Protein AF-A0A417WE99-F1 (afdb_monomer_lite)

Radius of gyration: 29.22 Å; chains: 1; bounding box: 62×30×75 Å

Sequence (100 aa):
MMDKRDKKIRRLEDERNQLMAENQELKYIINDIQSVNDIMREDIEKECAAECGCIVIEGSRTSAAYQDLVGILLANNYSVEVIPMDERRKLKIIIKESEV

Secondary structure (DSSP, 8-state):
---HHHHHHHHHHHHHHHHHHHHHHHHHHHHHHHHHHHHHHHHHHHHHHHEEEEEEEES-TT-HHHHHHHHHHHHTTEEEEEEEEGGGTEEEEEEEEPP-

Foldseek 3Di:
DQDPVNVVVVVVVVVVVVVVVVVVVVVVVVVVVVVVVVVVVVVVVLQVVQFPDKDKDFAAPPDVVNVVVVVVLVVVQWDWDWDQPDVRRMIMITTGHHDD

pLDDT: mean 87.37, std 9.95, range [54.38, 98.06]

Structure (mmCIF, N/CA/C/O backbone):
data_AF-A0A417WE99-F1
#
_entry.id   AF-A0A417WE99-F1
#
loop_
_atom_site.group_PDB
_atom_site.id
_atom_site.type_symbol
_atom_site.label_atom_id
_atom_site.label_alt_id
_atom_site.label_comp_id
_atom_site.label_asym_id
_atom_site.label_entity_id
_atom_site.label_seq_id
_atom_site.pdbx_PDB_ins_code
_atom_site.Cartn_x
_atom_site.Cartn_y
_atom_site.Cartn_z
_atom_site.occupancy
_atom_site.B_iso_or_equiv
_atom_site.auth_seq_id
_atom_site.auth_comp_id
_atom_site.auth_asym_id
_atom_site.auth_atom_id
_atom_site.pdbx_PDB_model_num
ATOM 1 N N . MET A 1 1 ? 36.874 19.397 -48.071 1.00 63.47 1 MET A N 1
ATOM 2 C CA . MET A 1 1 ? 35.394 19.389 -47.995 1.00 63.47 1 MET A CA 1
ATOM 3 C C . MET A 1 1 ? 35.013 18.116 -47.250 1.00 63.47 1 MET A C 1
ATOM 5 O O . MET A 1 1 ? 35.516 17.075 -47.638 1.00 63.47 1 MET A O 1
ATOM 9 N N . MET A 1 2 ? 34.260 18.189 -46.149 1.00 70.19 2 MET A N 1
ATOM 10 C CA . MET A 1 2 ? 33.936 17.000 -45.338 1.00 70.19 2 MET A CA 1
ATOM 11 C C . MET A 1 2 ? 32.949 16.103 -46.104 1.00 70.19 2 MET A C 1
ATOM 13 O O . MET A 1 2 ? 31.920 16.617 -46.563 1.00 70.19 2 MET A O 1
ATOM 17 N N . ASP A 1 3 ? 33.270 14.817 -46.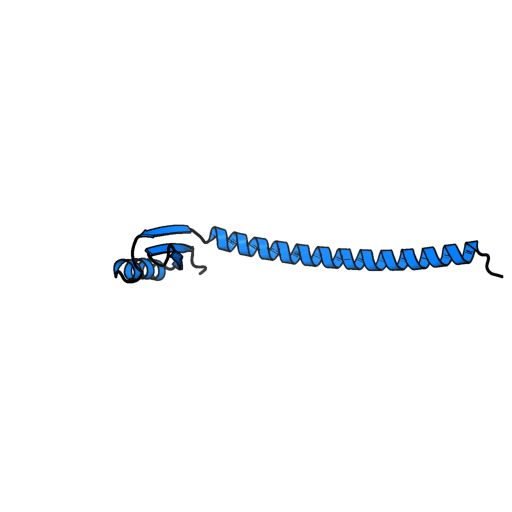274 1.00 86.81 3 ASP A N 1
ATOM 18 C CA . ASP A 1 3 ? 32.493 13.897 -47.111 1.00 86.81 3 ASP A CA 1
ATOM 19 C C . ASP A 1 3 ? 31.092 13.651 -46.513 1.00 86.81 3 ASP A C 1
ATOM 21 O O . ASP A 1 3 ? 30.864 13.766 -45.303 1.00 86.81 3 ASP A O 1
ATOM 25 N N . LYS A 1 4 ? 30.107 13.321 -47.358 1.00 89.31 4 LYS A N 1
ATOM 26 C CA . LYS A 1 4 ? 28.744 12.982 -46.912 1.00 89.31 4 LYS A CA 1
ATOM 27 C C . LYS A 1 4 ? 28.758 11.832 -45.903 1.00 89.31 4 LYS A C 1
ATOM 29 O O . LYS A 1 4 ? 27.914 11.813 -45.004 1.00 89.31 4 LYS A O 1
ATOM 34 N N . ARG A 1 5 ? 29.713 10.905 -46.036 1.00 90.38 5 ARG A N 1
ATOM 35 C CA . ARG A 1 5 ? 29.932 9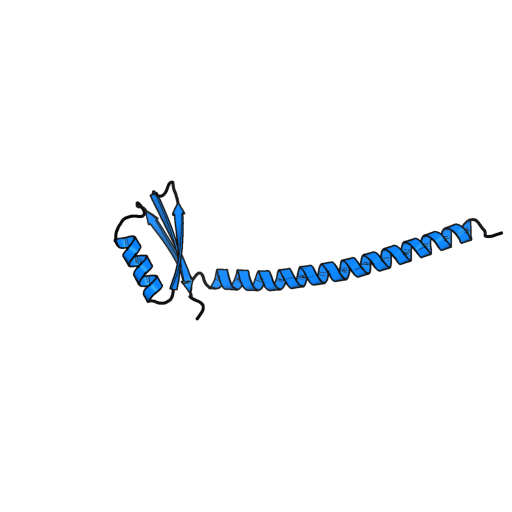.805 -45.096 1.00 90.38 5 ARG A CA 1
ATOM 36 C C . ARG A 1 5 ? 30.367 10.314 -43.722 1.00 90.38 5 ARG A C 1
ATOM 38 O O . ARG A 1 5 ? 29.725 9.964 -42.736 1.00 90.38 5 ARG A O 1
ATOM 45 N N . ASP A 1 6 ? 31.346 11.211 -43.664 1.00 92.50 6 ASP A N 1
ATOM 46 C CA . ASP A 1 6 ? 31.869 11.774 -42.410 1.00 92.50 6 ASP A CA 1
ATOM 47 C C . ASP A 1 6 ? 30.799 12.557 -41.636 1.00 92.50 6 ASP A C 1
ATOM 49 O O . ASP A 1 6 ? 30.666 12.428 -40.421 1.00 92.50 6 ASP A O 1
ATOM 53 N N . LYS A 1 7 ? 29.953 13.318 -42.345 1.00 93.12 7 LYS A N 1
ATOM 54 C CA . LYS A 1 7 ? 28.808 14.020 -41.734 1.00 93.12 7 LYS A CA 1
ATOM 55 C C . LYS A 1 7 ? 27.747 13.070 -41.180 1.00 93.12 7 LYS A C 1
ATOM 57 O O . LYS A 1 7 ? 26.997 13.442 -40.277 1.00 93.12 7 LYS A O 1
ATOM 62 N N . LYS A 1 8 ? 27.609 11.875 -41.761 1.00 94.44 8 LYS A N 1
ATOM 63 C CA . LYS A 1 8 ? 26.677 10.855 -41.269 1.00 94.44 8 LYS A CA 1
ATOM 64 C C . LYS A 1 8 ? 27.253 10.136 -40.051 1.00 94.44 8 LYS A C 1
ATOM 66 O O . LYS A 1 8 ? 26.518 9.953 -39.092 1.00 94.44 8 LYS A O 1
ATOM 71 N N . ILE A 1 9 ? 28.546 9.809 -40.072 1.00 95.50 9 ILE A N 1
ATOM 72 C CA . ILE A 1 9 ? 29.259 9.207 -38.937 1.00 95.50 9 ILE A CA 1
ATOM 73 C C . ILE A 1 9 ? 29.149 10.110 -37.709 1.00 95.50 9 ILE A C 1
ATOM 75 O O . ILE A 1 9 ? 28.658 9.661 -36.682 1.00 95.50 9 ILE A O 1
ATOM 79 N N . ARG A 1 10 ? 29.468 11.401 -37.850 1.00 95.19 10 ARG A N 1
ATOM 80 C CA . ARG A 1 10 ? 29.421 12.344 -36.726 1.00 95.19 10 ARG A CA 1
ATOM 81 C C . ARG A 1 10 ? 28.031 12.457 -36.090 1.00 95.19 10 ARG A C 1
ATOM 83 O O . ARG A 1 10 ? 27.911 12.418 -34.876 1.00 95.19 10 ARG A O 1
ATOM 90 N N . ARG A 1 11 ? 26.970 12.523 -36.905 1.00 95.94 11 ARG A N 1
ATOM 91 C CA . ARG A 1 11 ? 25.588 12.554 -36.391 1.00 95.94 11 ARG A CA 1
ATOM 92 C C . ARG A 1 11 ? 25.217 11.287 -35.626 1.00 95.94 11 ARG A C 1
ATOM 94 O O . ARG A 1 11 ? 24.586 11.386 -34.585 1.00 95.94 11 ARG A O 1
ATOM 101 N N . LEU A 1 12 ? 25.614 10.120 -36.134 1.00 96.38 12 LEU A N 1
ATOM 102 C CA . LEU A 1 12 ? 25.360 8.846 -35.458 1.00 96.38 12 LEU A CA 1
ATOM 103 C C . LEU A 1 12 ? 26.158 8.725 -34.155 1.00 96.38 12 LEU A C 1
ATOM 105 O O . LEU A 1 12 ? 25.673 8.130 -33.200 1.00 96.38 12 LEU A O 1
ATOM 109 N N . GLU A 1 13 ? 27.369 9.279 -34.098 1.00 96.75 13 GLU A N 1
ATOM 110 C CA . GLU A 1 13 ? 28.157 9.335 -32.865 1.00 96.75 13 GLU A CA 1
ATOM 111 C C . GLU A 1 13 ? 27.505 10.239 -31.818 1.00 96.75 13 GLU A C 1
ATOM 113 O O . GLU A 1 13 ? 27.392 9.825 -30.665 1.00 96.75 13 GLU A O 1
ATOM 118 N N . ASP A 1 14 ? 27.030 11.419 -32.222 1.00 97.12 14 ASP A N 1
ATOM 119 C CA . ASP A 1 14 ? 26.326 12.354 -31.341 1.00 97.12 14 ASP A CA 1
ATOM 120 C C . ASP A 1 14 ? 25.027 11.731 -30.800 1.00 97.12 14 ASP A C 1
ATOM 122 O O . ASP A 1 14 ? 24.799 11.728 -29.591 1.00 97.12 14 ASP A O 1
ATOM 126 N N . GLU A 1 15 ? 24.221 11.119 -31.673 1.00 97.44 15 GLU A N 1
ATOM 127 C CA . GLU A 1 15 ? 22.971 10.443 -31.304 1.00 97.44 15 GLU A CA 1
ATOM 128 C C . GLU A 1 15 ? 23.228 9.238 -30.387 1.00 97.44 15 GLU A C 1
ATOM 130 O O . GLU A 1 15 ? 22.570 9.077 -29.363 1.00 97.44 15 GLU A O 1
ATOM 135 N N . ARG A 1 16 ? 24.251 8.424 -30.678 1.00 97.75 16 ARG A N 1
ATOM 136 C CA . ARG A 1 16 ? 24.651 7.311 -29.805 1.00 97.75 16 ARG A CA 1
A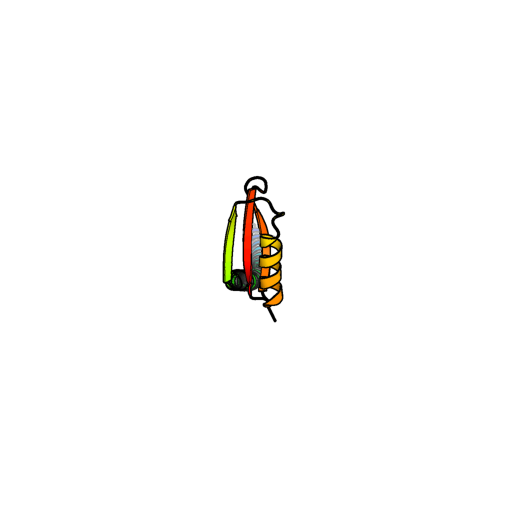TOM 137 C C . ARG A 1 16 ? 25.079 7.810 -28.429 1.00 97.75 16 ARG A C 1
ATOM 139 O O . ARG A 1 16 ? 24.763 7.166 -27.433 1.00 97.75 16 ARG A O 1
ATOM 146 N N . ASN A 1 17 ? 25.809 8.920 -28.355 1.00 97.88 17 ASN A N 1
ATOM 147 C CA . ASN A 1 17 ? 26.248 9.487 -27.081 1.00 97.88 17 ASN A CA 1
ATOM 148 C C . ASN A 1 17 ? 25.071 10.033 -26.265 1.00 97.88 17 ASN A C 1
ATOM 150 O O . ASN A 1 17 ? 25.021 9.787 -25.062 1.00 97.88 17 ASN A O 1
ATOM 154 N N . GLN A 1 18 ? 24.113 10.700 -26.913 1.00 97.94 18 GLN A N 1
ATOM 155 C CA . GLN A 1 18 ? 22.870 11.141 -26.273 1.00 97.94 18 GLN A CA 1
ATOM 156 C C . GLN A 1 18 ? 22.069 9.951 -25.742 1.00 97.94 18 GLN A C 1
ATOM 158 O O . GLN A 1 18 ? 21.760 9.906 -24.555 1.00 97.94 18 GLN A O 1
ATOM 163 N N . LEU A 1 19 ? 21.846 8.933 -26.577 1.00 97.88 19 LEU A N 1
ATOM 164 C CA . LEU A 1 19 ? 21.129 7.725 -26.173 1.00 97.88 19 LEU A CA 1
ATOM 165 C C . LEU A 1 19 ? 21.826 6.991 -25.022 1.00 97.88 19 LEU A C 1
ATOM 167 O O . LEU A 1 19 ? 21.153 6.458 -24.147 1.00 97.88 19 LEU A O 1
ATOM 171 N N . MET A 1 20 ? 23.162 6.954 -24.986 1.00 97.88 20 MET A N 1
ATOM 172 C CA . MET A 1 20 ? 23.888 6.369 -23.852 1.00 97.88 20 MET A CA 1
ATOM 173 C C . MET A 1 20 ? 23.690 7.167 -22.560 1.00 97.88 20 MET A C 1
ATOM 175 O O . MET A 1 20 ? 23.555 6.554 -21.504 1.00 97.88 20 MET A O 1
ATOM 179 N N . ALA A 1 21 ? 23.672 8.500 -22.635 1.00 97.50 21 ALA A N 1
ATOM 180 C CA . ALA A 1 21 ? 23.425 9.351 -21.474 1.00 97.50 21 ALA A CA 1
ATOM 181 C C . ALA A 1 21 ? 21.997 9.155 -20.942 1.00 97.50 21 ALA A C 1
ATOM 183 O O . ALA A 1 21 ? 21.825 8.843 -19.766 1.00 97.50 21 ALA A O 1
ATOM 184 N N . GLU A 1 22 ? 20.993 9.210 -21.821 1.00 97.81 22 GLU A N 1
ATOM 185 C CA . GLU A 1 22 ? 19.590 8.963 -21.464 1.00 97.81 22 GLU A CA 1
ATOM 186 C C . GLU A 1 22 ? 19.394 7.558 -20.880 1.00 97.81 22 GLU A C 1
ATOM 188 O O . GLU A 1 22 ? 18.721 7.380 -19.868 1.00 97.81 22 GLU A O 1
ATOM 193 N N . ASN A 1 23 ? 20.026 6.536 -21.468 1.00 97.94 23 ASN A N 1
ATOM 194 C CA . ASN A 1 23 ? 19.940 5.169 -20.956 1.00 97.94 23 ASN A CA 1
ATOM 195 C C . ASN A 1 23 ? 20.539 5.045 -19.549 1.00 97.94 23 ASN A C 1
ATOM 197 O O . ASN A 1 23 ? 20.026 4.295 -18.718 1.00 97.94 23 ASN A O 1
ATOM 201 N N . GLN A 1 24 ? 21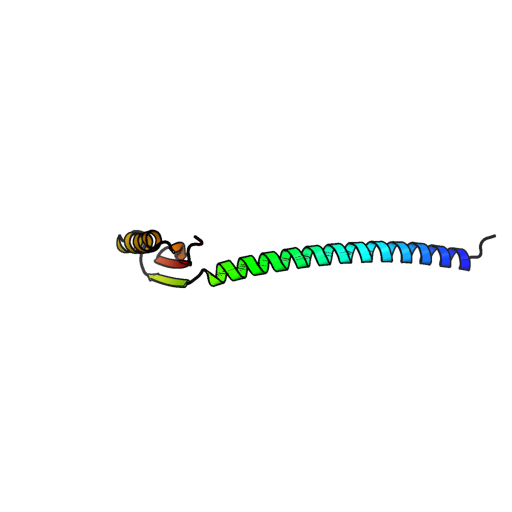.616 5.780 -19.273 1.00 97.75 24 GLN A N 1
ATOM 202 C CA . GLN A 1 24 ? 22.237 5.795 -17.957 1.00 97.75 24 GLN A CA 1
ATOM 203 C C . GLN A 1 24 ? 21.333 6.477 -16.921 1.00 97.75 24 GLN A C 1
ATOM 205 O O . GLN A 1 24 ? 21.158 5.935 -15.832 1.00 97.75 24 GLN A O 1
ATOM 210 N N . GLU A 1 25 ? 20.712 7.606 -17.264 1.00 97.56 25 GLU A N 1
ATOM 211 C CA . GLU A 1 25 ? 19.726 8.271 -16.402 1.00 97.56 25 GLU A CA 1
ATOM 212 C C . GLU A 1 25 ? 18.515 7.375 -16.121 1.00 97.56 25 GLU A C 1
ATOM 214 O O . GLU A 1 25 ? 18.120 7.211 -14.968 1.00 97.56 25 GLU A O 1
ATOM 219 N N . LEU A 1 26 ? 17.980 6.707 -17.147 1.00 98.06 26 LEU A N 1
ATOM 220 C CA . LEU A 1 26 ? 16.866 5.770 -16.985 1.00 98.06 26 LEU A CA 1
ATOM 221 C C . LEU A 1 26 ? 17.210 4.615 -16.038 1.00 98.06 26 LEU A C 1
ATOM 223 O O . LEU A 1 26 ? 16.364 4.207 -15.245 1.00 98.06 26 LEU A O 1
ATOM 227 N N . LYS A 1 27 ? 18.446 4.101 -16.071 1.00 97.75 27 LYS A N 1
ATOM 228 C CA . LYS A 1 27 ? 18.893 3.074 -15.116 1.00 97.75 27 LYS A CA 1
ATOM 229 C C . LYS A 1 27 ? 18.899 3.583 -13.678 1.00 97.75 27 LYS A C 1
ATOM 231 O O . LYS A 1 27 ? 18.497 2.837 -12.791 1.00 97.75 27 LYS A O 1
ATOM 236 N N . TYR A 1 28 ? 19.328 4.825 -13.443 1.00 97.44 28 TYR A N 1
ATOM 237 C CA . TYR A 1 28 ? 19.267 5.418 -12.105 1.00 97.44 28 TYR A CA 1
ATOM 238 C C . TYR A 1 28 ? 17.822 5.549 -11.620 1.00 97.44 28 TYR A C 1
ATOM 240 O O . TYR A 1 28 ? 17.511 5.089 -10.528 1.00 97.44 28 TYR A O 1
ATOM 248 N N . ILE A 1 29 ? 16.925 6.052 -12.470 1.00 97.25 29 ILE A N 1
ATOM 249 C CA . ILE A 1 29 ? 15.500 6.186 -12.136 1.00 97.25 29 ILE A CA 1
ATOM 250 C C . ILE A 1 29 ? 14.874 4.823 -11.810 1.00 97.25 29 ILE A C 1
ATOM 252 O O . ILE A 1 29 ? 14.116 4.703 -10.851 1.00 97.25 29 ILE A O 1
ATOM 256 N N . ILE A 1 30 ? 15.197 3.778 -12.579 1.00 97.56 30 ILE A N 1
ATOM 25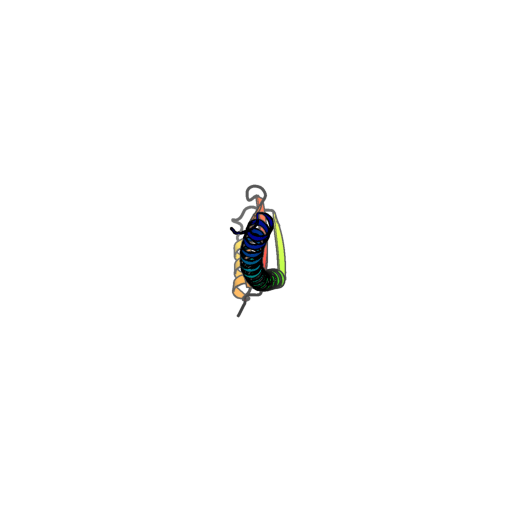7 C CA . ILE A 1 30 ? 14.709 2.418 -12.309 1.00 97.56 30 ILE A CA 1
ATOM 258 C C . ILE A 1 30 ? 15.200 1.918 -10.948 1.00 97.56 30 ILE A C 1
ATOM 260 O O . ILE A 1 30 ? 14.404 1.354 -10.200 1.00 97.56 30 ILE A O 1
ATOM 264 N N . ASN A 1 31 ? 16.473 2.137 -10.616 1.00 97.00 31 ASN A N 1
ATOM 265 C CA . ASN A 1 31 ? 17.020 1.724 -9.324 1.00 97.00 31 ASN A CA 1
ATOM 266 C C . ASN A 1 31 ? 16.335 2.454 -8.159 1.00 97.00 31 ASN A C 1
ATOM 268 O O . ASN A 1 31 ? 16.008 1.826 -7.150 1.00 97.00 31 ASN A O 1
ATOM 272 N N . ASP A 1 32 ? 16.069 3.753 -8.306 1.00 96.38 32 ASP A N 1
ATOM 273 C CA . ASP A 1 32 ? 15.365 4.536 -7.287 1.00 96.38 32 ASP A CA 1
ATOM 274 C C . ASP A 1 32 ? 13.930 4.026 -7.096 1.00 96.38 32 ASP A C 1
ATOM 276 O O . ASP A 1 32 ? 13.490 3.802 -5.968 1.00 96.38 32 ASP A O 1
ATOM 280 N N . ILE A 1 33 ? 13.213 3.757 -8.194 1.00 96.12 33 ILE A N 1
ATOM 281 C CA . ILE A 1 33 ? 11.856 3.193 -8.153 1.00 96.12 33 ILE A CA 1
ATOM 282 C C . ILE A 1 33 ? 11.850 1.818 -7.479 1.00 96.12 33 ILE A C 1
ATOM 284 O O . ILE A 1 33 ? 10.973 1.547 -6.662 1.00 96.12 33 ILE A O 1
ATOM 288 N N . GLN A 1 34 ? 12.813 0.952 -7.801 1.00 95.12 34 GLN A N 1
ATOM 289 C CA . GLN A 1 34 ? 12.936 -0.367 -7.174 1.00 95.12 34 GLN A CA 1
ATOM 290 C C . GLN A 1 34 ? 13.167 -0.245 -5.669 1.00 95.12 34 GLN A C 1
ATOM 292 O O . GLN A 1 34 ? 12.486 -0.912 -4.898 1.00 95.12 34 GLN A O 1
ATOM 297 N N . SER A 1 35 ? 14.041 0.672 -5.260 1.00 94.06 35 SER A N 1
ATOM 298 C CA . SER A 1 35 ? 14.344 0.916 -3.849 1.00 94.06 35 SER A CA 1
ATOM 299 C C . SER A 1 35 ? 13.109 1.395 -3.080 1.00 94.06 35 SER A C 1
ATOM 301 O O . SER A 1 35 ? 12.812 0.887 -2.002 1.00 94.06 35 SER A O 1
ATOM 303 N N . VAL A 1 36 ? 12.340 2.331 -3.650 1.00 92.75 36 VAL A N 1
ATOM 304 C CA . VAL A 1 36 ? 11.072 2.790 -3.057 1.00 92.75 36 VAL A CA 1
ATOM 305 C C . VAL A 1 36 ? 10.056 1.652 -2.984 1.00 92.75 36 VAL A C 1
ATOM 307 O O . VAL A 1 36 ? 9.384 1.493 -1.969 1.00 92.75 36 VAL A O 1
ATOM 310 N N . ASN A 1 37 ? 9.949 0.841 -4.035 1.00 91.50 37 ASN A N 1
ATOM 311 C CA . ASN A 1 37 ? 9.020 -0.282 -4.076 1.00 91.50 37 ASN A CA 1
ATOM 312 C C . ASN A 1 37 ? 9.349 -1.359 -3.029 1.00 91.50 37 ASN A C 1
ATOM 314 O O . ASN A 1 37 ? 8.429 -1.931 -2.449 1.00 91.50 37 ASN A O 1
ATOM 318 N N . ASP A 1 38 ? 10.630 -1.621 -2.771 1.00 91.56 38 ASP A N 1
ATOM 319 C CA . ASP A 1 38 ? 11.051 -2.581 -1.749 1.00 91.56 38 ASP A CA 1
ATOM 320 C C . ASP A 1 38 ? 10.706 -2.086 -0.336 1.00 91.56 38 ASP A C 1
ATOM 322 O O . ASP A 1 38 ? 10.148 -2.850 0.450 1.00 91.56 38 ASP A O 1
ATOM 326 N N . ILE A 1 39 ? 10.922 -0.796 -0.046 1.00 88.31 39 ILE A N 1
ATOM 327 C CA . ILE A 1 39 ? 10.515 -0.173 1.228 1.00 88.31 39 ILE A CA 1
ATOM 328 C C . ILE A 1 39 ? 8.995 -0.258 1.404 1.00 88.31 39 ILE A C 1
ATOM 330 O O . ILE A 1 39 ? 8.504 -0.727 2.427 1.00 88.31 39 ILE A O 1
ATOM 334 N N . MET A 1 40 ? 8.233 0.141 0.381 1.00 87.56 40 MET A N 1
ATOM 335 C CA . MET A 1 40 ? 6.771 0.088 0.440 1.00 87.56 40 MET A CA 1
ATOM 336 C C . MET A 1 40 ? 6.248 -1.339 0.616 1.00 87.56 40 MET A C 1
ATOM 338 O O . MET A 1 40 ? 5.246 -1.542 1.297 1.00 87.56 40 MET A O 1
ATOM 342 N N . ARG A 1 41 ? 6.896 -2.333 -0.003 1.00 86.69 41 ARG A N 1
ATOM 343 C CA . ARG A 1 41 ? 6.522 -3.737 0.180 1.00 86.69 41 ARG A CA 1
ATOM 344 C C . ARG A 1 41 ? 6.728 -4.171 1.626 1.00 86.69 41 ARG A C 1
ATOM 346 O O . ARG A 1 41 ? 5.832 -4.809 2.163 1.00 86.69 41 ARG A O 1
ATOM 353 N N . GLU A 1 42 ? 7.856 -3.822 2.238 1.00 83.88 42 GLU A N 1
ATOM 354 C CA . GLU A 1 42 ? 8.124 -4.148 3.642 1.00 83.88 42 GLU A CA 1
ATOM 355 C C . GLU A 1 42 ? 7.060 -3.540 4.569 1.00 83.88 42 GLU A C 1
ATOM 357 O O . GLU A 1 42 ? 6.534 -4.237 5.436 1.00 83.88 42 GLU A O 1
ATOM 362 N N . ASP A 1 43 ? 6.683 -2.280 4.348 1.00 82.69 43 ASP A N 1
ATOM 363 C CA . ASP A 1 43 ? 5.640 -1.612 5.135 1.00 82.69 43 ASP A CA 1
ATOM 364 C C . ASP A 1 43 ? 4.268 -2.286 4.965 1.00 82.69 43 ASP A C 1
ATOM 366 O O . ASP A 1 43 ? 3.555 -2.512 5.942 1.00 82.69 43 ASP A O 1
ATOM 370 N N . ILE A 1 44 ? 3.903 -2.668 3.735 1.00 79.25 44 ILE A N 1
ATOM 371 C CA . ILE A 1 44 ? 2.656 -3.403 3.465 1.00 79.25 44 ILE A CA 1
ATOM 372 C C . ILE A 1 44 ? 2.685 -4.787 4.121 1.00 79.25 44 ILE A C 1
ATOM 374 O O . ILE A 1 44 ? 1.687 -5.210 4.699 1.00 79.25 44 ILE A O 1
ATOM 378 N N . GLU A 1 45 ? 3.805 -5.506 4.035 1.00 77.56 45 GLU A N 1
ATOM 379 C CA . GLU A 1 45 ? 3.957 -6.825 4.651 1.00 77.56 45 GLU A CA 1
ATOM 380 C C . GLU A 1 45 ? 3.853 -6.743 6.178 1.00 77.56 45 GLU A C 1
ATOM 382 O O . GLU A 1 45 ? 3.184 -7.588 6.773 1.00 77.56 45 GLU A O 1
ATOM 387 N N . LYS A 1 46 ? 4.426 -5.707 6.806 1.00 77.75 46 LYS A N 1
ATOM 388 C CA . LYS A 1 46 ? 4.259 -5.432 8.242 1.00 77.75 46 LYS A CA 1
ATOM 389 C C . LYS A 1 46 ? 2.808 -5.136 8.602 1.00 77.75 46 LYS A C 1
ATOM 391 O O . LYS A 1 46 ? 2.280 -5.759 9.516 1.00 77.75 46 LYS A O 1
ATOM 396 N N . GLU A 1 47 ? 2.142 -4.261 7.853 1.00 77.44 47 GLU A N 1
ATOM 397 C CA . GLU A 1 47 ? 0.733 -3.920 8.084 1.00 77.44 47 GLU A CA 1
ATOM 398 C C . GLU A 1 47 ? -0.182 -5.152 7.937 1.00 77.44 47 GLU A C 1
ATOM 400 O O . GLU A 1 47 ? -1.095 -5.361 8.736 1.00 77.44 47 GLU A O 1
ATOM 405 N N . CYS A 1 48 ? 0.078 -6.006 6.940 1.00 70.75 48 CYS A N 1
ATOM 406 C CA . CYS A 1 48 ? -0.643 -7.265 6.758 1.00 70.75 48 CYS A CA 1
ATOM 407 C C . CYS A 1 48 ? -0.339 -8.281 7.865 1.00 70.75 48 CYS A C 1
ATOM 409 O O . CYS A 1 48 ? -1.247 -8.992 8.289 1.00 70.75 48 CYS A O 1
ATOM 411 N N . ALA A 1 49 ? 0.910 -8.368 8.328 1.00 68.31 49 ALA A N 1
ATOM 412 C CA . ALA A 1 49 ? 1.291 -9.242 9.435 1.00 68.31 49 ALA A CA 1
ATOM 413 C C . ALA A 1 49 ? 0.702 -8.774 10.774 1.00 68.31 49 ALA A C 1
ATOM 415 O O . ALA A 1 49 ? 0.414 -9.606 11.631 1.00 68.31 49 ALA A O 1
ATOM 416 N N . ALA A 1 50 ? 0.487 -7.465 10.938 1.00 80.12 50 ALA A N 1
ATOM 417 C CA . ALA A 1 50 ? -0.129 -6.906 12.129 1.00 80.12 50 ALA A CA 1
ATOM 418 C C . ALA A 1 50 ? -1.600 -7.323 12.268 1.00 80.12 50 ALA A C 1
ATOM 420 O O . ALA A 1 50 ? -2.078 -7.424 13.394 1.00 80.12 50 ALA A O 1
ATOM 421 N N . GLU A 1 51 ? -2.329 -7.592 11.174 1.00 86.44 51 GLU A N 1
ATOM 422 C CA . GLU A 1 51 ? -3.712 -8.086 11.244 1.00 86.44 51 GLU A CA 1
ATOM 423 C C . GLU A 1 51 ? -3.765 -9.486 11.878 1.00 86.44 51 GLU A C 1
ATOM 425 O O . GLU A 1 51 ? -3.513 -10.507 11.239 1.00 86.44 51 GLU A O 1
ATOM 430 N N . CYS A 1 52 ? -4.153 -9.538 13.151 1.00 88.31 52 CYS A N 1
ATOM 431 C CA . CYS A 1 52 ? -4.246 -10.772 13.924 1.00 88.31 52 CYS A CA 1
ATOM 432 C C . CYS A 1 52 ? -5.683 -11.304 14.040 1.00 88.31 52 CYS A C 1
ATOM 434 O O . CYS A 1 52 ? -5.896 -12.428 14.501 1.00 88.31 52 CYS A O 1
ATOM 436 N N . GLY A 1 53 ? -6.689 -10.541 13.595 1.00 89.56 53 GLY A N 1
ATOM 437 C CA . GLY A 1 53 ? -8.065 -11.025 13.573 1.00 89.56 53 GLY A CA 1
ATOM 438 C C . GLY A 1 53 ? -9.052 -10.150 12.812 1.00 89.56 53 GLY A C 1
ATOM 439 O O . GLY A 1 53 ? -8.907 -8.935 12.710 1.00 89.56 53 GLY A O 1
ATOM 440 N N . CYS A 1 54 ? -10.124 -10.780 12.330 1.00 90.56 54 CYS A N 1
ATOM 441 C CA . CYS A 1 54 ? -11.244 -10.095 11.700 1.00 90.56 54 CYS A CA 1
ATOM 442 C C . CYS A 1 54 ? -12.576 -10.653 12.207 1.00 90.56 54 CYS A C 1
ATOM 444 O O . CYS A 1 54 ? -12.800 -11.864 12.209 1.00 90.56 54 CYS A O 1
ATOM 446 N N . ILE A 1 55 ? -13.478 -9.760 12.615 1.00 89.06 55 ILE A N 1
ATOM 447 C CA . ILE A 1 55 ? -14.821 -10.104 13.080 1.00 89.06 55 ILE A CA 1
ATOM 448 C C . ILE A 1 55 ? -15.836 -9.326 12.245 1.00 89.06 55 ILE A C 1
ATOM 450 O O . ILE A 1 55 ? -15.754 -8.104 12.138 1.00 89.06 55 ILE A O 1
ATOM 454 N N . VAL A 1 56 ? -16.819 -10.025 11.676 1.00 88.56 56 VAL A N 1
ATOM 455 C CA . VAL A 1 56 ? -17.983 -9.404 11.032 1.00 88.56 56 VAL A CA 1
ATOM 456 C C . VAL A 1 56 ? -19.204 -9.671 11.893 1.00 88.56 56 VAL A C 1
ATOM 458 O O . VAL A 1 56 ? -19.544 -10.822 12.152 1.00 88.56 56 VAL A O 1
ATOM 461 N N . ILE A 1 57 ? -19.859 -8.605 12.335 1.00 82.88 57 ILE A N 1
ATOM 462 C CA . ILE A 1 57 ? -21.031 -8.680 13.204 1.00 82.88 57 ILE A CA 1
ATOM 463 C C . ILE A 1 57 ? -22.221 -8.062 12.474 1.00 82.88 57 ILE A C 1
ATOM 465 O O . ILE A 1 57 ? -22.107 -6.994 11.864 1.00 82.88 57 ILE A O 1
ATOM 469 N N . GLU A 1 58 ? -23.363 -8.740 12.539 1.00 83.06 58 GLU A N 1
ATOM 470 C CA . GLU A 1 58 ? -24.640 -8.224 12.052 1.00 83.06 58 GLU A CA 1
ATOM 471 C C . GLU A 1 58 ? -25.340 -7.400 13.144 1.00 83.06 58 GLU A C 1
ATOM 473 O O . GLU A 1 58 ? -25.439 -7.818 14.296 1.00 83.06 58 GLU A O 1
ATOM 478 N N . GLY A 1 59 ? -25.835 -6.215 12.788 1.00 71.50 59 GLY A N 1
ATOM 479 C CA . GLY A 1 59 ? -26.530 -5.295 13.689 1.00 71.50 59 GLY A CA 1
ATOM 480 C C . GLY A 1 59 ? -26.075 -3.838 13.537 1.00 71.50 59 GLY A C 1
ATOM 481 O O . GLY A 1 59 ? -25.033 -3.535 12.960 1.00 71.50 59 GLY A O 1
ATOM 482 N N . SER A 1 60 ? -26.872 -2.899 14.055 1.00 63.75 60 SER A N 1
ATOM 483 C CA . SER A 1 60 ? -26.571 -1.462 13.982 1.00 63.75 60 SER A CA 1
ATOM 484 C C . SER A 1 60 ? -25.474 -1.040 14.970 1.00 63.75 60 SER A C 1
ATOM 486 O O . SER A 1 60 ? -25.514 -1.460 16.124 1.00 63.75 60 SER A O 1
ATOM 488 N N . ARG A 1 61 ? -24.592 -0.115 14.552 1.00 61.38 61 ARG A N 1
ATOM 489 C CA . ARG A 1 61 ? -23.436 0.497 15.271 1.00 61.38 61 ARG A CA 1
ATOM 490 C C . ARG A 1 61 ? -23.604 0.923 16.741 1.00 61.38 61 ARG A C 1
ATOM 492 O O . ARG A 1 61 ? -22.617 1.306 17.355 1.00 61.38 61 ARG A O 1
ATOM 499 N N . THR A 1 62 ? -24.807 0.909 17.298 1.00 60.44 62 THR A N 1
ATOM 500 C CA . THR A 1 62 ? -25.150 1.539 18.581 1.00 60.44 62 THR A CA 1
ATOM 501 C C . THR A 1 62 ? -25.436 0.564 19.722 1.00 60.44 62 THR A C 1
ATOM 503 O O . THR A 1 62 ? -25.839 1.016 20.790 1.00 60.44 62 THR A O 1
ATOM 506 N N . SER A 1 63 ? -25.255 -0.752 19.558 1.00 68.69 63 SER A N 1
ATOM 507 C CA . SER A 1 63 ? -25.383 -1.653 20.716 1.00 68.69 63 SER A CA 1
ATOM 508 C C . SER A 1 63 ? -24.162 -1.543 21.632 1.00 68.69 63 SER A C 1
ATOM 510 O O . SER A 1 63 ? -23.038 -1.604 21.136 1.00 68.69 63 SER A O 1
ATOM 512 N N . ALA A 1 64 ? -24.377 -1.448 22.948 1.00 76.19 64 ALA A N 1
ATOM 513 C CA . ALA A 1 64 ? -23.322 -1.378 23.970 1.00 76.19 64 ALA A CA 1
ATOM 514 C C . ALA A 1 64 ? -22.232 -2.452 23.789 1.00 76.19 64 ALA A C 1
ATOM 516 O O . ALA A 1 64 ? -21.050 -2.148 23.881 1.00 76.19 64 ALA A O 1
ATOM 517 N N . ALA A 1 65 ? -22.621 -3.658 23.360 1.00 75.25 65 ALA A N 1
ATOM 518 C CA . ALA A 1 65 ? -21.702 -4.756 23.068 1.00 75.25 65 ALA A CA 1
ATOM 519 C C . ALA A 1 65 ? -20.582 -4.404 22.062 1.00 75.25 65 ALA A C 1
ATOM 521 O O . ALA A 1 65 ? -19.480 -4.935 22.168 1.00 75.25 65 ALA A O 1
ATOM 522 N N . TYR A 1 66 ? -20.827 -3.495 21.105 1.00 77.56 66 TYR A N 1
ATOM 523 C CA . TYR A 1 66 ? -19.787 -3.027 20.177 1.00 77.56 66 TYR A CA 1
ATOM 524 C C . TYR A 1 66 ? -18.757 -2.151 20.877 1.00 77.56 66 TYR A C 1
ATOM 526 O O . TYR A 1 66 ? -17.559 -2.297 20.643 1.00 77.56 66 TYR A O 1
ATOM 534 N N . GLN A 1 67 ? -19.234 -1.225 21.709 1.00 81.12 67 GLN A N 1
ATOM 535 C CA . GLN A 1 67 ? -18.368 -0.330 22.467 1.00 81.12 67 GLN A CA 1
ATOM 536 C C . GLN A 1 67 ? -17.542 -1.123 23.476 1.00 81.12 67 GLN A C 1
ATOM 538 O O . GLN A 1 67 ? -16.347 -0.872 23.589 1.00 81.12 67 GLN A O 1
ATOM 543 N N . ASP A 1 68 ? -18.147 -2.123 24.119 1.00 88.00 68 ASP A N 1
ATOM 544 C CA . ASP A 1 68 ? -17.461 -3.009 25.056 1.00 88.00 68 ASP A CA 1
ATOM 545 C C . ASP A 1 68 ? -16.373 -3.828 24.353 1.00 88.00 68 ASP A C 1
ATOM 547 O O . ASP A 1 68 ? -15.236 -3.849 24.813 1.00 88.00 68 ASP A O 1
ATOM 551 N N . LEU A 1 69 ? -16.675 -4.446 23.202 1.00 87.56 69 LEU A N 1
ATOM 552 C CA . LEU A 1 69 ? -15.690 -5.220 22.439 1.00 87.56 69 LEU A CA 1
ATOM 553 C C . LEU A 1 69 ? -14.498 -4.356 22.002 1.00 87.56 69 LEU A C 1
ATOM 555 O O . LEU A 1 69 ? -13.350 -4.735 22.226 1.00 87.56 69 LEU A O 1
ATOM 559 N N . VAL A 1 70 ? -14.760 -3.191 21.402 1.00 88.75 70 VAL A N 1
ATOM 560 C CA . VAL A 1 70 ? -13.696 -2.266 20.978 1.00 88.75 70 VAL A CA 1
ATOM 561 C C . VAL A 1 70 ? -12.911 -1.762 22.191 1.00 88.75 70 VAL A C 1
ATOM 563 O O . VAL A 1 70 ? -11.685 -1.731 22.152 1.00 88.75 70 VAL A O 1
ATOM 566 N N . GLY A 1 71 ? -13.594 -1.427 23.286 1.00 91.06 71 GLY A N 1
ATOM 567 C CA . GLY A 1 71 ? -12.966 -0.990 24.530 1.00 91.06 71 GLY A CA 1
ATOM 568 C C . GLY A 1 71 ? -12.047 -2.050 25.137 1.00 91.06 71 GLY A C 1
ATOM 569 O O . GLY A 1 71 ? -10.934 -1.724 25.540 1.00 91.06 71 GLY A O 1
ATOM 570 N N . ILE A 1 72 ? -12.467 -3.319 25.149 1.00 93.06 72 ILE A N 1
ATOM 571 C CA . ILE A 1 72 ? -11.653 -4.447 25.623 1.00 93.06 72 ILE A CA 1
ATOM 572 C C . ILE A 1 72 ? -10.404 -4.613 24.755 1.00 93.06 72 ILE A C 1
ATOM 574 O O . ILE A 1 72 ? -9.313 -4.766 25.298 1.00 93.06 72 ILE A O 1
ATOM 578 N N . LEU A 1 73 ? -10.539 -4.574 23.427 1.00 92.31 73 LEU A N 1
ATOM 579 C CA . LEU A 1 73 ? -9.402 -4.720 22.513 1.00 92.31 73 LEU A CA 1
ATOM 580 C C . LEU A 1 73 ? -8.372 -3.601 22.716 1.00 92.31 73 LEU A C 1
ATOM 582 O O . LEU A 1 73 ? -7.191 -3.886 22.903 1.00 92.31 73 LEU A O 1
ATOM 586 N N . LEU A 1 74 ? -8.829 -2.347 22.780 1.00 91.69 74 LEU A N 1
ATOM 587 C CA . LEU A 1 74 ? -7.964 -1.194 23.044 1.00 91.69 74 LEU A CA 1
ATOM 588 C C . LEU A 1 74 ? -7.290 -1.289 24.424 1.00 91.69 74 LEU A C 1
ATOM 590 O O . LEU A 1 74 ? -6.102 -1.007 24.550 1.00 91.69 74 LEU A O 1
ATOM 594 N N . ALA A 1 75 ? -8.015 -1.735 25.455 1.00 94.12 75 ALA A N 1
ATOM 595 C CA . ALA A 1 75 ? -7.463 -1.931 26.798 1.00 94.12 75 ALA A CA 1
ATOM 596 C C . ALA A 1 75 ? -6.411 -3.054 26.870 1.00 94.12 75 ALA A C 1
ATOM 598 O O . ALA A 1 75 ? -5.564 -3.035 27.759 1.00 94.12 75 ALA A O 1
ATOM 599 N N . ASN A 1 76 ? -6.450 -4.014 25.940 1.00 92.44 76 ASN A N 1
ATOM 600 C CA . ASN A 1 76 ? -5.448 -5.074 25.794 1.00 92.44 76 ASN A CA 1
ATOM 601 C C . ASN A 1 76 ? -4.356 -4.720 24.774 1.00 92.44 76 ASN A C 1
ATOM 603 O O . ASN A 1 76 ? -3.630 -5.603 24.328 1.00 92.44 76 ASN A O 1
ATOM 607 N N . ASN A 1 77 ? -4.210 -3.435 24.437 1.00 91.12 77 ASN A N 1
ATOM 608 C CA . ASN A 1 77 ? -3.136 -2.936 23.587 1.00 91.12 77 ASN A CA 1
ATOM 609 C C . ASN A 1 77 ? -3.191 -3.474 22.144 1.00 91.12 77 ASN A C 1
ATOM 611 O O . ASN A 1 77 ? -2.157 -3.685 21.515 1.00 91.12 77 ASN A O 1
ATOM 615 N N . TYR A 1 78 ? -4.399 -3.686 21.616 1.00 92.44 78 TYR A N 1
ATOM 616 C CA . TYR A 1 78 ? -4.624 -3.916 20.190 1.00 92.44 78 TYR A CA 1
ATOM 617 C C . TYR A 1 78 ? -5.031 -2.621 19.489 1.00 92.44 78 TYR A C 1
ATOM 619 O O . TYR A 1 78 ? -5.753 -1.794 20.050 1.00 92.44 78 TYR A O 1
ATOM 627 N N . SER A 1 79 ? -4.640 -2.492 18.225 1.00 91.12 79 SER A N 1
ATOM 628 C CA . SER A 1 79 ? -5.196 -1.500 17.309 1.00 91.12 79 SER A CA 1
ATOM 629 C C . SER A 1 79 ? -6.459 -2.053 16.650 1.00 91.12 79 SER A C 1
ATOM 631 O O . SER A 1 79 ? -6.533 -3.234 16.313 1.00 91.12 79 SER A O 1
ATOM 633 N N . VAL A 1 80 ? -7.482 -1.214 16.477 1.00 90.75 80 VAL A N 1
ATOM 634 C CA . VAL A 1 80 ? -8.790 -1.652 15.969 1.00 90.75 80 VAL A CA 1
ATOM 635 C C . VAL A 1 80 ? -9.274 -0.729 14.856 1.00 90.75 80 VAL A C 1
ATOM 637 O O . VAL A 1 80 ? -9.450 0.469 15.066 1.00 90.75 80 VAL A O 1
ATOM 640 N N . GLU A 1 81 ? -9.560 -1.296 13.686 1.00 90.94 81 GLU A N 1
ATOM 641 C CA . GLU A 1 81 ? -10.170 -0.595 12.555 1.00 90.94 81 GLU A CA 1
ATOM 642 C C . GLU A 1 81 ? -11.623 -1.058 12.371 1.00 90.94 81 GLU A C 1
ATOM 644 O O . GLU A 1 81 ? -11.917 -2.253 12.348 1.00 90.94 81 GLU A O 1
ATOM 649 N N . VAL A 1 82 ? -12.560 -0.109 12.256 1.00 88.38 82 VAL A N 1
ATOM 650 C CA . VAL A 1 82 ? -14.004 -0.397 12.222 1.00 88.38 82 VAL A CA 1
ATOM 651 C C . VAL A 1 82 ? -14.635 0.097 10.924 1.00 88.38 82 VAL A C 1
ATOM 653 O O . VAL A 1 82 ? -14.876 1.293 10.734 1.00 88.38 82 VAL A O 1
ATOM 656 N N . ILE A 1 83 ? -15.017 -0.845 10.066 1.00 89.19 83 ILE A N 1
ATOM 657 C CA . ILE A 1 83 ? -15.550 -0.589 8.728 1.00 89.19 83 ILE A CA 1
ATOM 658 C C . ILE A 1 83 ? -17.061 -0.885 8.710 1.00 89.19 83 ILE A C 1
ATOM 660 O O . ILE A 1 83 ? -17.475 -2.025 8.941 1.00 89.19 83 ILE A O 1
ATOM 664 N N . PRO A 1 84 ? -17.926 0.113 8.449 1.00 87.25 84 PRO A N 1
ATOM 665 C CA . PRO A 1 84 ? -19.356 -0.120 8.283 1.00 87.25 84 PRO A CA 1
ATOM 666 C C . PRO A 1 84 ? -19.639 -0.766 6.921 1.00 87.25 84 PRO A C 1
ATOM 668 O O . PRO A 1 84 ? -19.152 -0.299 5.895 1.00 87.25 84 PRO A O 1
ATOM 671 N N . MET A 1 85 ? -20.471 -1.805 6.907 1.00 85.75 85 MET A N 1
ATOM 672 C CA . MET A 1 85 ? -20.862 -2.556 5.710 1.00 85.75 85 MET A CA 1
ATOM 673 C C . MET A 1 85 ? -22.390 -2.616 5.581 1.00 85.75 85 MET A C 1
ATOM 675 O O . MET A 1 85 ? -23.107 -2.330 6.544 1.00 85.75 85 MET A O 1
ATOM 679 N N . ASP A 1 86 ? -22.887 -2.968 4.393 1.00 86.44 86 ASP A N 1
ATOM 680 C CA . ASP A 1 86 ? -24.312 -3.188 4.099 1.00 86.44 86 ASP A CA 1
ATOM 681 C C . ASP A 1 86 ? -25.225 -2.083 4.663 1.00 86.44 86 ASP A C 1
ATOM 683 O O . ASP A 1 86 ? -26.080 -2.329 5.512 1.00 86.44 86 ASP A O 1
ATOM 687 N N . GLU A 1 87 ? -25.003 -0.829 4.253 1.00 84.94 87 GLU A N 1
ATOM 688 C CA . GLU A 1 87 ? -25.766 0.338 4.742 1.00 84.94 87 GLU A CA 1
ATOM 689 C C . GLU A 1 87 ? -25.750 0.487 6.277 1.00 84.94 87 GLU A C 1
ATOM 691 O O . GLU A 1 87 ? -26.712 0.952 6.885 1.00 84.94 87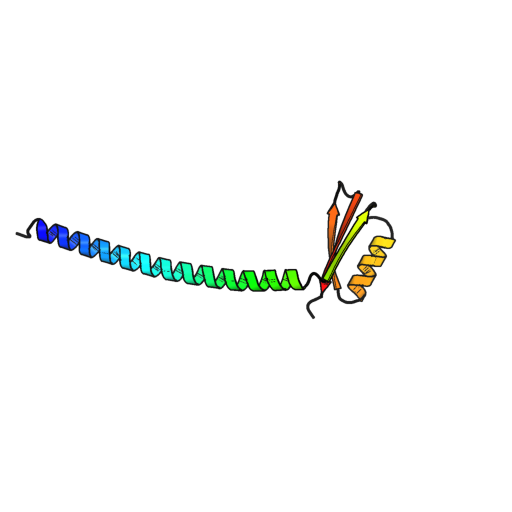 GLU A O 1
ATOM 696 N N . ARG A 1 88 ? -24.634 0.114 6.919 1.00 76.06 88 ARG A N 1
ATOM 697 C CA . ARG A 1 88 ? -24.438 0.116 8.383 1.00 76.06 88 ARG A CA 1
ATOM 698 C C . ARG A 1 88 ? -25.250 -0.949 9.130 1.00 76.06 88 ARG A C 1
ATOM 700 O O . ARG A 1 88 ? -25.394 -0.845 10.349 1.00 76.06 88 ARG A O 1
ATOM 707 N N . ARG A 1 89 ? -25.752 -1.970 8.426 1.00 82.50 89 ARG A N 1
ATOM 708 C CA . ARG A 1 89 ? -26.366 -3.165 9.031 1.00 82.50 89 ARG A CA 1
ATOM 709 C C . ARG A 1 89 ? -25.337 -4.198 9.473 1.00 82.50 89 ARG A C 1
ATOM 711 O O . ARG A 1 89 ? -25.690 -5.114 10.207 1.00 82.50 89 ARG A O 1
ATOM 718 N N . LYS A 1 90 ? -24.089 -4.061 9.026 1.00 85.56 90 LYS A N 1
ATOM 719 C CA . LYS A 1 90 ? -22.963 -4.889 9.453 1.00 85.56 90 LYS A CA 1
ATOM 720 C C . LYS A 1 90 ? -21.765 -4.027 9.811 1.00 85.56 90 LYS A C 1
ATOM 722 O O . LYS A 1 90 ? -21.597 -2.918 9.292 1.00 85.56 90 LYS A O 1
ATOM 727 N N . LEU A 1 91 ? -20.911 -4.566 10.668 1.00 85.81 91 LEU A N 1
ATOM 728 C CA . LEU A 1 91 ? -19.618 -3.987 11.004 1.00 85.81 91 LEU A CA 1
ATOM 729 C C . LEU A 1 91 ? -18.538 -5.037 10.854 1.00 85.81 91 LEU A C 1
ATOM 731 O O . LEU A 1 91 ? -18.630 -6.110 11.446 1.00 85.81 91 LEU A O 1
ATOM 735 N N . LYS A 1 92 ? -17.510 -4.687 10.088 1.00 89.19 92 LYS A N 1
ATOM 736 C CA . LYS A 1 92 ? -16.248 -5.408 10.063 1.00 89.19 92 LYS A CA 1
ATOM 737 C C . LYS A 1 92 ? -15.296 -4.718 11.031 1.00 89.19 92 LYS A C 1
ATOM 739 O O . LYS A 1 92 ? -15.059 -3.518 10.918 1.00 89.19 92 LYS A O 1
ATOM 744 N N . ILE A 1 93 ? -14.788 -5.481 11.984 1.00 90.06 93 ILE A N 1
ATOM 745 C CA . ILE A 1 93 ? -13.760 -5.075 12.933 1.00 90.06 93 ILE A CA 1
ATOM 746 C C . ILE A 1 93 ? -12.489 -5.809 12.527 1.00 90.06 93 ILE A C 1
ATOM 748 O O . ILE A 1 93 ? -12.490 -7.038 12.443 1.00 90.06 93 ILE A O 1
ATOM 752 N N . ILE A 1 94 ? -11.436 -5.056 12.238 1.00 91.50 94 ILE A N 1
ATOM 753 C CA . ILE A 1 94 ? -10.096 -5.578 11.983 1.00 91.50 94 ILE A CA 1
ATOM 754 C C . ILE A 1 94 ? -9.269 -5.304 13.234 1.00 91.50 94 ILE A C 1
ATOM 756 O O . ILE A 1 94 ? -9.238 -4.174 13.724 1.00 91.50 94 ILE A O 1
ATOM 760 N N . ILE A 1 95 ? -8.658 -6.352 13.768 1.00 92.81 95 ILE A N 1
ATOM 761 C CA . ILE A 1 95 ? -7.833 -6.332 14.970 1.00 92.81 95 ILE A CA 1
ATOM 762 C C . ILE A 1 95 ? -6.390 -6.445 14.506 1.00 92.81 95 ILE A C 1
ATOM 764 O O . ILE A 1 95 ? -6.041 -7.381 13.785 1.00 92.81 95 ILE A O 1
ATOM 768 N N . LYS A 1 96 ? -5.574 -5.482 14.917 1.00 92.19 96 LYS A N 1
ATOM 769 C CA . LYS A 1 96 ? -4.154 -5.426 14.607 1.00 92.19 96 LYS A CA 1
ATOM 770 C C . LYS A 1 96 ? -3.348 -5.467 15.897 1.00 92.19 96 LYS A C 1
ATOM 772 O O . LYS A 1 96 ? -3.756 -4.869 16.898 1.00 92.19 96 LYS A O 1
ATOM 777 N N . GLU A 1 97 ? -2.219 -6.163 15.892 1.00 88.31 97 GLU A N 1
ATOM 778 C CA . GLU A 1 97 ? -1.212 -5.997 16.938 1.00 88.31 97 GLU A CA 1
ATOM 779 C C . GLU A 1 97 ? -0.827 -4.516 17.007 1.00 88.31 97 GLU A C 1
ATOM 781 O O . GLU A 1 97 ? -0.659 -3.857 15.980 1.00 88.31 97 GLU A O 1
ATOM 786 N N . SER A 1 98 ? -0.772 -3.952 18.214 1.00 76.31 98 SER A N 1
ATOM 787 C CA . SER A 1 98 ? -0.229 -2.606 18.361 1.00 76.31 98 SER A CA 1
ATOM 788 C C . SER A 1 98 ? 1.284 -2.702 18.287 1.00 76.31 98 SER A C 1
ATOM 790 O O . SER A 1 98 ? 1.885 -3.438 19.071 1.00 76.31 98 SER A O 1
ATOM 792 N N . GLU A 1 99 ? 1.898 -1.925 17.398 1.00 65.06 99 GLU A N 1
ATOM 793 C CA . GLU A 1 99 ? 3.322 -1.628 17.519 1.00 65.06 99 GLU A CA 1
ATOM 794 C C . GLU A 1 99 ? 3.528 -0.928 18.873 1.00 65.06 99 GLU A C 1
ATOM 796 O O . GLU A 1 99 ? 2.832 0.044 19.190 1.00 65.06 99 GLU A O 1
ATOM 801 N N . VAL A 1 100 ? 4.390 -1.497 19.718 1.00 54.38 100 VAL A N 1
ATOM 802 C CA . VAL A 1 100 ? 4.829 -0.922 21.000 1.00 54.38 100 VAL A CA 1
ATOM 803 C C . VAL A 1 100 ? 6.195 -0.295 20.799 1.00 54.38 100 VAL A C 1
ATOM 805 O O . VAL A 1 100 ? 7.055 -0.984 20.204 1.00 54.38 100 VAL A O 1
#